Protein AF-A0A534JZ07-F1 (afdb_monomer_lite)

Foldseek 3Di:
DVVVVVVVVVPPDPPDDPDDLDAPVLVVLLVQLVVLQVQLVCLLVVLVVQLVVQVVVLVPDPDNDPVSNVVSVVSNVVSNVSSCVSNVSSVVSNVVSVVVSVCCVVVVPSDDDYVVVVVVVVVPFDWDQDPPPRDTHGPPDQADPPPRHGD

Radius of gyration: 30.9 Å; chains: 1; bounding box: 74×44×81 Å

pLDDT: mean 78.29, std 14.79, range [47.5, 95.88]

Structure (mmCIF, N/CA/C/O backbone):
data_AF-A0A534JZ07-F1
#
_entry.id   AF-A0A534JZ07-F1
#
loop_
_atom_site.group_PDB
_atom_site.id
_atom_site.type_symbol
_atom_site.label_atom_id
_atom_site.label_alt_id
_atom_site.label_comp_id
_atom_site.label_asym_id
_atom_site.label_entity_id
_atom_site.label_seq_id
_atom_site.pdbx_PDB_ins_code
_atom_site.Cartn_x
_atom_site.Cartn_y
_atom_site.Cartn_z
_atom_site.occupancy
_atom_site.B_iso_or_equiv
_atom_site.auth_seq_id
_atom_site.auth_comp_id
_atom_site.auth_asym_id
_atom_site.auth_atom_id
_atom_site.pdbx_PDB_model_num
ATOM 1 N N . MET A 1 1 ? -31.750 -30.281 45.321 1.00 51.88 1 MET A N 1
ATOM 2 C CA . MET A 1 1 ? -30.679 -29.262 45.455 1.00 51.88 1 MET A CA 1
ATOM 3 C C . MET A 1 1 ? -29.637 -29.333 44.335 1.00 51.88 1 MET A C 1
ATOM 5 O O . MET A 1 1 ? -28.904 -28.375 44.146 1.00 51.88 1 MET A O 1
ATOM 9 N N . GLU A 1 2 ? -29.610 -30.397 43.531 1.00 54.84 2 GLU A N 1
ATOM 10 C CA . GLU A 1 2 ? -28.605 -30.592 42.475 1.00 54.84 2 GLU A CA 1
ATOM 11 C C . GLU A 1 2 ? -28.866 -29.735 41.222 1.00 54.84 2 GLU A C 1
ATOM 13 O O . GLU A 1 2 ? -27.931 -29.195 40.639 1.00 54.84 2 GLU A O 1
ATOM 18 N N . ALA A 1 3 ? -30.131 -29.483 40.868 1.00 55.81 3 ALA A N 1
ATOM 19 C CA . ALA A 1 3 ? -30.486 -28.675 39.694 1.00 55.81 3 ALA A CA 1
ATOM 20 C C . ALA A 1 3 ? -29.990 -27.211 39.759 1.00 55.81 3 ALA A C 1
ATOM 22 O O . ALA A 1 3 ? -29.628 -26.631 38.737 1.00 55.81 3 ALA A O 1
ATOM 23 N N . ALA A 1 4 ? -29.915 -26.620 40.958 1.00 55.81 4 ALA A N 1
ATOM 24 C CA . ALA A 1 4 ? -29.452 -25.241 41.142 1.00 55.81 4 ALA A CA 1
ATOM 25 C C . ALA A 1 4 ? -27.925 -25.100 40.977 1.00 55.81 4 ALA A C 1
ATOM 27 O O . ALA A 1 4 ? -27.446 -24.081 40.475 1.00 55.81 4 ALA A O 1
ATOM 28 N N . VAL A 1 5 ? -27.168 -26.139 41.350 1.00 59.06 5 VAL A N 1
ATOM 29 C CA . VAL A 1 5 ? -25.702 -26.190 41.212 1.00 59.06 5 VAL A CA 1
ATOM 30 C C . VAL A 1 5 ? -25.307 -26.383 39.749 1.00 59.06 5 VAL A C 1
ATOM 32 O O . VAL A 1 5 ? -24.375 -25.745 39.260 1.00 59.06 5 VAL A O 1
ATOM 35 N N . VAL A 1 6 ? -26.067 -27.199 39.010 1.00 58.75 6 VAL A N 1
ATOM 36 C CA . VAL A 1 6 ? -25.841 -27.385 37.573 1.00 58.75 6 VAL A CA 1
ATOM 37 C C . VAL A 1 6 ? -26.141 -26.079 36.825 1.00 58.75 6 VAL A C 1
ATOM 39 O O . VAL A 1 6 ? -25.318 -25.665 36.015 1.00 58.75 6 VAL A O 1
ATOM 42 N N . ALA A 1 7 ? -27.217 -25.354 37.164 1.00 55.53 7 ALA A N 1
ATOM 43 C CA . ALA A 1 7 ? -27.546 -24.060 36.549 1.00 55.53 7 ALA A CA 1
ATOM 44 C C . ALA A 1 7 ? -26.480 -22.966 36.785 1.00 55.53 7 ALA A C 1
ATOM 46 O O . ALA A 1 7 ? -26.183 -22.183 35.882 1.00 55.53 7 ALA A O 1
ATOM 47 N N . THR A 1 8 ? -25.840 -22.933 37.960 1.00 56.41 8 THR A N 1
ATOM 48 C CA . THR A 1 8 ? -24.754 -21.972 38.248 1.00 56.41 8 THR A CA 1
ATOM 49 C C . THR A 1 8 ? -23.430 -22.332 37.567 1.00 56.41 8 THR A C 1
ATOM 51 O O . THR A 1 8 ? -22.614 -21.441 37.316 1.00 56.41 8 THR A O 1
ATOM 54 N N . ALA A 1 9 ? -23.217 -23.604 37.215 1.00 52.91 9 ALA A N 1
ATOM 55 C CA . ALA A 1 9 ? -22.036 -24.048 36.476 1.00 52.91 9 ALA A CA 1
ATOM 56 C C . ALA A 1 9 ? -22.095 -23.696 34.976 1.00 52.91 9 ALA A C 1
ATOM 58 O O . ALA A 1 9 ? -21.060 -23.382 34.384 1.00 52.91 9 ALA A O 1
ATOM 59 N N . MET A 1 10 ? -23.287 -23.684 34.364 1.00 54.56 10 MET A N 1
ATOM 60 C CA . MET A 1 10 ? -23.445 -23.396 32.924 1.00 54.56 10 MET A CA 1
ATOM 61 C C . MET A 1 10 ? -23.160 -21.928 32.576 1.00 54.56 10 MET A C 1
ATOM 63 O O . MET A 1 10 ? -22.715 -21.626 31.472 1.00 54.56 10 MET A O 1
ATOM 67 N N . ASN A 1 11 ? -23.366 -21.011 33.526 1.00 53.84 11 ASN A N 1
ATOM 68 C CA . ASN A 1 11 ? -23.288 -19.569 33.283 1.00 53.84 11 ASN A CA 1
ATOM 69 C C . ASN A 1 11 ? -21.852 -18.994 33.306 1.00 53.84 11 ASN A C 1
ATOM 71 O O . ASN A 1 11 ? -21.662 -17.790 33.181 1.00 53.84 11 ASN A O 1
ATOM 75 N N . ARG A 1 12 ? -20.810 -19.824 33.496 1.00 54.09 12 ARG A N 1
ATOM 76 C CA . ARG A 1 12 ? -19.414 -19.353 33.669 1.00 54.09 12 ARG A CA 1
ATOM 77 C C . ARG A 1 12 ? -18.514 -19.440 32.434 1.00 54.09 12 ARG A C 1
ATOM 79 O O . ARG A 1 12 ? -17.339 -19.092 32.536 1.00 54.09 12 ARG A O 1
ATOM 86 N N . ARG A 1 13 ? -18.983 -19.921 31.278 1.00 52.44 13 ARG A N 1
ATOM 87 C CA . ARG A 1 13 ? -18.096 -20.146 30.113 1.00 52.44 13 ARG A CA 1
ATOM 88 C C . ARG A 1 13 ? -18.682 -19.740 28.763 1.00 52.44 13 ARG A C 1
ATOM 90 O O . ARG A 1 13 ? -18.461 -20.419 27.769 1.00 52.44 13 ARG A O 1
ATOM 97 N N . GLN A 1 14 ? -19.334 -18.589 28.685 1.00 56.44 14 GLN A N 1
ATOM 98 C CA . GLN A 1 14 ? -19.444 -17.885 27.406 1.00 56.44 14 GLN A CA 1
ATOM 99 C C . GLN A 1 14 ? -18.260 -16.924 27.287 1.00 56.44 14 GLN A C 1
ATOM 101 O O . GLN A 1 14 ? -18.353 -15.745 27.607 1.00 56.44 14 GLN A O 1
ATOM 106 N N . ARG A 1 15 ? -17.097 -17.448 26.875 1.00 57.12 15 ARG A N 1
ATOM 107 C CA . ARG A 1 15 ? -16.025 -16.581 26.372 1.00 57.12 15 ARG A CA 1
ATOM 108 C C . ARG A 1 15 ? -16.518 -16.033 25.039 1.00 57.12 15 ARG A C 1
ATOM 110 O O . ARG A 1 15 ? -16.731 -16.812 24.111 1.00 57.12 15 ARG A O 1
ATOM 117 N N . GLY A 1 16 ? -16.755 -14.725 24.977 1.00 56.53 16 GLY A N 1
ATOM 118 C CA . GLY A 1 16 ? -17.055 -14.055 23.717 1.00 56.53 16 GLY A CA 1
ATOM 119 C C . GLY A 1 16 ? -15.955 -14.351 22.692 1.00 56.53 16 GLY A C 1
ATOM 120 O O . GLY A 1 16 ? -14.800 -14.556 23.085 1.00 56.53 16 GLY A O 1
ATOM 121 N N . PRO A 1 17 ? -16.287 -14.424 21.392 1.00 53.06 17 PRO A N 1
ATOM 122 C CA . PRO A 1 17 ? -15.265 -14.558 20.366 1.00 53.06 17 PRO A CA 1
ATOM 123 C C . PRO A 1 17 ? -14.263 -13.404 20.514 1.00 53.06 17 PRO A C 1
ATOM 125 O O . PRO A 1 17 ? -14.682 -12.295 20.855 1.00 53.06 17 PRO A O 1
ATOM 128 N N . PRO A 1 18 ? -12.959 -13.640 20.283 1.00 57.62 18 PRO A N 1
ATOM 129 C CA . PRO A 1 18 ? -11.957 -12.588 20.336 1.00 57.62 18 PRO A CA 1
ATOM 130 C C . PRO A 1 18 ? -12.271 -11.566 19.241 1.00 57.62 18 PRO A C 1
ATOM 132 O O . PRO A 1 18 ? -11.908 -11.737 18.080 1.00 57.62 18 PRO A O 1
ATOM 135 N N . SER A 1 19 ? -13.003 -10.512 19.592 1.00 57.38 19 SER A N 1
ATOM 136 C CA . SER A 1 19 ? -13.144 -9.351 18.732 1.00 57.38 19 SER A CA 1
ATOM 137 C C . SER A 1 19 ? -11.819 -8.616 18.778 1.00 57.38 19 SER A C 1
ATOM 139 O O . SER A 1 19 ? -11.353 -8.245 19.858 1.00 57.38 19 SER A O 1
ATOM 141 N N . LEU A 1 20 ? -11.211 -8.417 17.611 1.00 58.41 20 LEU A N 1
ATOM 142 C CA . LEU A 1 20 ? -10.077 -7.515 17.485 1.00 58.41 20 LEU A CA 1
ATOM 143 C C . LEU A 1 20 ? -10.479 -6.175 18.127 1.00 58.41 20 LEU A C 1
ATOM 145 O O . LEU A 1 20 ? -11.578 -5.691 17.838 1.00 58.41 20 LEU A O 1
ATOM 149 N N . PRO A 1 21 ? -9.654 -5.592 19.012 1.00 58.09 21 PRO A N 1
ATOM 150 C CA . PRO A 1 21 ? -10.048 -4.443 19.830 1.00 58.09 21 PRO A CA 1
ATOM 151 C C . PRO A 1 21 ? -10.212 -3.134 19.034 1.00 58.09 21 PRO A C 1
ATOM 153 O O . PRO A 1 21 ? -10.240 -2.058 19.620 1.00 58.09 21 PRO A O 1
ATOM 156 N N . PHE A 1 22 ? -10.319 -3.207 17.705 1.00 65.31 22 PHE A N 1
ATOM 157 C CA . PHE A 1 22 ? -10.224 -2.078 16.789 1.00 65.31 22 PHE A CA 1
ATOM 158 C C . PHE A 1 22 ? -11.487 -1.968 15.928 1.00 65.31 22 PHE A C 1
ATOM 160 O O . PHE A 1 22 ? -11.982 -2.961 15.389 1.00 65.31 22 PHE A O 1
ATOM 167 N N . GLY A 1 23 ? -12.002 -0.747 15.787 1.00 72.06 23 GLY A N 1
ATOM 168 C CA . GLY A 1 23 ? -13.132 -0.439 14.917 1.00 72.06 23 GLY A CA 1
ATOM 169 C C . GLY A 1 23 ? -12.791 -0.445 13.425 1.00 72.06 23 GLY A C 1
ATOM 170 O O . GLY A 1 23 ? -11.637 -0.577 13.010 1.00 72.06 23 GLY A O 1
ATOM 171 N N . TRP A 1 24 ? -13.813 -0.241 12.590 1.00 67.00 24 TRP A N 1
ATOM 172 C CA . TRP A 1 24 ? -13.671 -0.187 11.127 1.00 67.00 24 TRP A CA 1
ATOM 173 C C . TRP A 1 24 ? -12.738 0.932 10.638 1.00 67.00 24 TRP A C 1
ATOM 175 O O . TRP A 1 24 ? -12.106 0.775 9.596 1.00 67.00 24 TRP A O 1
ATOM 185 N N . GLY A 1 25 ? -12.589 2.022 11.401 1.00 73.56 25 GLY A N 1
ATOM 186 C CA . GLY A 1 25 ? -11.670 3.119 11.071 1.00 73.56 25 GLY A CA 1
ATOM 187 C C . GLY A 1 25 ? -10.193 2.706 11.058 1.00 73.56 25 GLY A C 1
ATOM 188 O O . GLY A 1 25 ? -9.413 3.198 10.252 1.00 73.56 25 GLY A O 1
ATOM 189 N N . THR A 1 26 ? -9.788 1.746 11.890 1.00 73.19 26 THR A N 1
ATOM 190 C CA . THR A 1 26 ? -8.405 1.242 11.890 1.00 73.19 26 THR A CA 1
ATOM 191 C C . THR A 1 26 ? -8.129 0.370 10.663 1.00 73.19 26 THR A C 1
ATOM 193 O O . THR A 1 26 ? -7.041 0.415 10.088 1.00 73.19 26 THR A O 1
ATOM 196 N N . VAL A 1 27 ? -9.131 -0.402 10.234 1.00 77.94 27 VAL A N 1
ATOM 197 C CA . VAL A 1 27 ? -9.045 -1.257 9.043 1.00 77.94 27 VAL A CA 1
ATOM 198 C C . VAL A 1 27 ? -8.925 -0.409 7.778 1.00 77.94 27 VAL A C 1
ATOM 200 O O . VAL A 1 27 ? -8.108 -0.720 6.915 1.00 77.94 27 VAL A O 1
ATOM 203 N N . THR A 1 28 ? -9.677 0.691 7.673 1.00 81.81 28 THR A N 1
ATOM 204 C CA . THR A 1 28 ? -9.587 1.587 6.511 1.00 81.81 28 THR A CA 1
ATOM 205 C C . THR A 1 28 ? -8.219 2.257 6.410 1.00 81.81 28 THR A C 1
ATOM 207 O O . THR A 1 28 ? -7.654 2.285 5.321 1.00 81.81 28 THR A O 1
ATOM 210 N N . VAL A 1 29 ? -7.629 2.716 7.521 1.00 81.62 29 VAL A N 1
ATOM 211 C CA . VAL A 1 29 ? -6.274 3.306 7.524 1.00 81.62 29 VAL A CA 1
ATOM 212 C C . VAL A 1 29 ? -5.216 2.294 7.073 1.00 81.62 29 VAL A C 1
ATOM 214 O O . VAL A 1 29 ? -4.353 2.636 6.263 1.00 81.62 29 VAL A O 1
ATOM 217 N N . LEU A 1 30 ? -5.298 1.041 7.534 1.00 85.56 30 LEU A N 1
ATOM 218 C CA . LEU A 1 30 ? -4.386 -0.023 7.099 1.00 85.56 30 LEU A CA 1
ATOM 219 C C . LEU A 1 30 ? -4.551 -0.342 5.606 1.00 85.56 30 LEU A C 1
ATOM 221 O O . LEU A 1 30 ? -3.554 -0.482 4.895 1.00 85.56 30 LEU A O 1
ATOM 225 N N . LEU A 1 31 ? -5.793 -0.438 5.121 1.00 86.56 31 LEU A N 1
ATOM 226 C CA . LEU A 1 31 ? -6.080 -0.678 3.705 1.00 86.56 31 LEU A CA 1
ATOM 227 C C . LEU A 1 31 ? -5.552 0.460 2.827 1.00 86.56 31 LEU A C 1
ATOM 229 O O . LEU A 1 31 ? -4.916 0.193 1.811 1.00 86.56 31 LEU A O 1
ATOM 233 N N . ILE A 1 32 ? -5.746 1.715 3.242 1.00 90.81 32 ILE A N 1
ATOM 234 C CA . ILE A 1 32 ? -5.235 2.895 2.531 1.00 90.81 32 ILE A CA 1
ATOM 235 C C . ILE A 1 32 ? -3.703 2.895 2.521 1.00 90.81 32 ILE A C 1
ATOM 237 O O . ILE A 1 32 ? -3.101 3.064 1.462 1.00 90.81 32 ILE A O 1
ATOM 241 N N . GLY A 1 33 ? -3.063 2.652 3.669 1.00 89.69 33 GLY A N 1
ATOM 242 C CA . GLY A 1 33 ? -1.604 2.564 3.761 1.00 89.69 33 GLY A CA 1
ATOM 243 C C . GLY A 1 33 ? -1.029 1.471 2.857 1.00 89.69 33 GLY A C 1
ATOM 244 O O . GLY A 1 33 ? -0.067 1.715 2.134 1.00 89.69 33 GLY A O 1
ATOM 245 N N . THR A 1 34 ? -1.669 0.300 2.832 1.00 90.88 34 THR A N 1
ATOM 246 C CA . THR A 1 34 ? -1.276 -0.834 1.979 1.00 90.88 34 THR A CA 1
ATOM 247 C C . THR A 1 34 ? -1.499 -0.540 0.493 1.00 90.88 34 THR A C 1
ATOM 249 O O . THR A 1 34 ? -0.668 -0.881 -0.343 1.00 90.88 34 THR A O 1
ATOM 252 N N . ALA A 1 35 ? -2.594 0.130 0.134 1.00 92.62 35 ALA A N 1
ATOM 253 C CA . ALA A 1 35 ? -2.839 0.527 -1.248 1.00 92.62 35 ALA A CA 1
ATOM 254 C C . ALA A 1 35 ? -1.780 1.530 -1.736 1.00 92.62 35 ALA A C 1
ATOM 256 O O . ALA A 1 35 ? -1.222 1.354 -2.816 1.00 92.62 35 ALA A O 1
ATOM 257 N N . LEU A 1 36 ? -1.451 2.540 -0.924 1.00 91.25 36 LEU A N 1
ATOM 258 C CA . LEU A 1 36 ? -0.421 3.536 -1.241 1.00 91.25 36 LEU A CA 1
ATOM 259 C C . LEU A 1 36 ? 0.967 2.904 -1.410 1.00 91.25 36 LEU A C 1
ATOM 261 O O . LEU A 1 36 ? 1.686 3.266 -2.343 1.00 91.25 36 LEU A O 1
ATOM 265 N N . THR A 1 37 ? 1.336 1.934 -0.563 1.00 91.75 37 THR A N 1
ATOM 266 C CA . THR A 1 37 ? 2.608 1.214 -0.725 1.00 91.75 37 THR A CA 1
ATOM 267 C C . THR A 1 37 ? 2.645 0.390 -1.995 1.00 91.75 37 THR A C 1
ATOM 269 O O . THR A 1 37 ? 3.623 0.477 -2.733 1.00 91.75 37 THR A O 1
ATOM 272 N N . ILE A 1 38 ? 1.586 -0.366 -2.285 1.00 94.62 38 ILE A N 1
ATOM 273 C CA . ILE A 1 38 ? 1.505 -1.170 -3.506 1.00 94.62 38 ILE A CA 1
ATOM 274 C C . ILE A 1 38 ? 1.605 -0.266 -4.736 1.00 94.62 38 ILE A C 1
ATOM 276 O O . ILE A 1 38 ? 2.421 -0.531 -5.613 1.00 94.62 38 ILE A O 1
ATOM 280 N N . ILE A 1 39 ? 0.837 0.825 -4.783 1.00 95.19 39 ILE A N 1
ATOM 281 C CA . ILE A 1 39 ? 0.861 1.769 -5.907 1.00 95.19 39 ILE A CA 1
ATOM 282 C C . ILE A 1 39 ? 2.264 2.361 -6.087 1.00 95.19 39 ILE A C 1
ATOM 284 O O . ILE A 1 39 ? 2.784 2.361 -7.202 1.00 95.19 39 ILE A O 1
ATOM 288 N N . GLY A 1 40 ? 2.905 2.809 -5.003 1.00 91.12 40 GLY A N 1
ATOM 289 C CA . GLY A 1 40 ? 4.262 3.353 -5.060 1.00 91.12 40 GLY A CA 1
ATOM 290 C C . GLY A 1 40 ? 5.288 2.335 -5.565 1.00 91.12 40 GLY A C 1
ATOM 291 O O . GLY A 1 40 ? 6.091 2.650 -6.442 1.00 91.12 40 GLY A O 1
ATOM 292 N N . ILE A 1 41 ? 5.218 1.088 -5.088 1.00 94.12 41 ILE A N 1
ATOM 293 C CA . ILE A 1 41 ? 6.097 -0.002 -5.537 1.00 94.12 41 ILE A CA 1
ATOM 294 C C . ILE A 1 41 ? 5.862 -0.321 -7.017 1.00 94.12 41 ILE A C 1
ATOM 296 O O . ILE A 1 41 ? 6.825 -0.476 -7.766 1.00 94.12 41 ILE A O 1
ATOM 300 N N . VAL A 1 42 ? 4.606 -0.381 -7.466 1.00 95.88 42 VAL A N 1
ATOM 301 C CA . VAL A 1 42 ? 4.282 -0.636 -8.877 1.00 95.88 42 VAL A CA 1
ATOM 302 C C . VAL A 1 42 ? 4.804 0.486 -9.773 1.00 95.88 42 VAL A C 1
ATOM 304 O O . VAL A 1 42 ? 5.363 0.192 -10.825 1.00 95.88 42 VAL A O 1
ATOM 307 N N . MET A 1 43 ? 4.698 1.753 -9.361 1.00 92.06 43 MET A N 1
ATOM 308 C CA . MET A 1 43 ? 5.277 2.874 -10.113 1.00 92.06 43 MET A CA 1
ATOM 309 C C . MET A 1 43 ? 6.802 2.777 -10.217 1.00 92.06 43 MET A C 1
ATOM 311 O O . MET A 1 43 ? 7.354 2.991 -11.296 1.00 92.06 43 MET A O 1
ATOM 315 N N . ILE A 1 44 ? 7.478 2.406 -9.126 1.00 93.12 44 ILE A N 1
ATOM 316 C CA . ILE A 1 44 ? 8.932 2.206 -9.103 1.00 93.12 44 ILE A CA 1
ATOM 317 C C . ILE A 1 44 ? 9.339 1.074 -10.054 1.00 93.12 44 ILE A C 1
ATOM 319 O O . ILE A 1 44 ? 10.211 1.263 -10.901 1.00 93.12 44 ILE A O 1
ATOM 323 N N . LEU A 1 45 ? 8.699 -0.093 -9.941 1.00 94.75 45 LEU A N 1
ATOM 324 C CA . LEU A 1 45 ? 9.008 -1.256 -10.775 1.00 94.75 45 LEU A CA 1
ATOM 325 C C . LEU A 1 45 ? 8.662 -1.008 -12.246 1.00 94.75 45 LEU A C 1
ATOM 327 O O . LEU A 1 45 ? 9.447 -1.358 -13.122 1.00 94.75 45 LEU A O 1
ATOM 331 N N . GLY A 1 46 ? 7.527 -0.364 -12.519 1.00 93.38 46 GLY A N 1
ATOM 332 C CA . GLY A 1 46 ? 7.106 0.004 -13.867 1.00 93.38 46 GLY A CA 1
ATOM 333 C C . GLY A 1 46 ? 8.060 1.005 -14.516 1.00 93.38 46 GLY A C 1
ATOM 334 O O . GLY A 1 46 ? 8.478 0.799 -15.655 1.00 93.38 46 GLY A O 1
ATOM 335 N N . GLY A 1 47 ? 8.469 2.046 -13.785 1.00 91.44 47 GLY A N 1
ATOM 336 C CA . GLY A 1 47 ? 9.463 3.015 -14.252 1.00 91.44 47 GLY A CA 1
ATOM 337 C C . GLY A 1 47 ? 10.827 2.372 -14.512 1.00 91.44 47 GLY A C 1
ATOM 338 O O . GLY A 1 47 ? 11.432 2.607 -15.557 1.00 91.44 47 GLY A O 1
ATOM 339 N N . PHE A 1 48 ? 11.280 1.502 -13.608 1.00 91.50 48 PHE A N 1
ATOM 340 C CA . PHE A 1 48 ? 12.538 0.770 -13.754 1.00 91.50 48 PHE A CA 1
ATOM 341 C C . PHE A 1 48 ? 12.525 -0.185 -14.954 1.00 91.50 48 PHE A C 1
ATOM 343 O O . PHE A 1 48 ? 13.455 -0.182 -15.760 1.00 91.50 48 PHE A O 1
ATOM 350 N N . PHE A 1 49 ? 11.454 -0.965 -15.118 1.00 92.75 49 PHE A N 1
ATOM 351 C CA . PHE A 1 49 ? 11.318 -1.897 -16.234 1.00 92.75 49 PHE A CA 1
ATOM 352 C C . PHE A 1 49 ? 11.245 -1.157 -17.574 1.00 92.75 49 PHE A C 1
ATOM 354 O O . PHE A 1 49 ? 11.963 -1.502 -18.509 1.00 92.75 49 PHE A O 1
ATOM 361 N N . THR A 1 50 ? 10.465 -0.073 -17.639 1.00 89.62 50 THR A N 1
ATOM 362 C CA . THR A 1 50 ? 10.354 0.776 -18.836 1.00 89.62 50 THR A CA 1
ATOM 363 C C . THR A 1 50 ? 11.703 1.380 -19.226 1.00 89.62 50 THR A C 1
ATOM 365 O O . THR A 1 50 ? 12.045 1.408 -20.407 1.00 89.62 50 THR A O 1
ATOM 368 N N . PHE A 1 51 ? 12.507 1.814 -18.252 1.00 89.25 51 PHE A N 1
ATOM 369 C CA . PHE A 1 51 ? 13.856 2.320 -18.501 1.00 89.25 51 PHE A CA 1
ATOM 370 C C . PHE A 1 51 ? 14.800 1.244 -19.053 1.00 89.25 51 PHE A C 1
ATOM 372 O O . PHE A 1 51 ? 15.503 1.503 -20.031 1.00 89.25 51 PHE A O 1
ATOM 379 N N . ILE A 1 52 ? 14.806 0.038 -18.471 1.00 90.06 52 ILE A N 1
ATOM 380 C CA . ILE A 1 52 ? 15.639 -1.069 -18.964 1.00 90.06 52 ILE A CA 1
ATOM 381 C C . ILE A 1 52 ? 15.239 -1.439 -20.390 1.00 90.06 52 ILE A C 1
ATOM 383 O O . ILE A 1 52 ? 16.095 -1.475 -21.271 1.00 90.06 52 ILE A O 1
ATOM 387 N N . THR A 1 53 ? 13.949 -1.668 -20.645 1.00 90.50 53 THR A N 1
ATOM 388 C CA . THR A 1 53 ? 13.465 -2.027 -21.984 1.00 90.50 53 THR A CA 1
ATOM 389 C C . THR A 1 53 ? 13.740 -0.913 -22.995 1.00 90.50 53 THR A C 1
ATOM 391 O O . THR A 1 53 ? 14.191 -1.192 -24.103 1.00 90.50 53 THR A O 1
ATOM 394 N N . GLY A 1 54 ? 13.546 0.352 -22.608 1.00 86.75 54 GLY A N 1
ATOM 395 C CA . GLY A 1 54 ? 13.868 1.508 -23.446 1.00 86.75 54 GLY A CA 1
ATOM 396 C C . GLY A 1 54 ? 15.359 1.607 -23.774 1.00 86.75 54 GLY A C 1
ATOM 397 O O . GLY A 1 54 ? 15.718 1.868 -24.918 1.00 86.75 54 GLY A O 1
ATOM 398 N N . THR A 1 55 ? 16.231 1.334 -22.802 1.00 86.62 55 THR A N 1
ATOM 399 C CA . THR A 1 55 ? 17.690 1.351 -22.990 1.00 86.62 55 THR A CA 1
ATOM 400 C C . THR A 1 55 ? 18.155 0.214 -23.899 1.00 86.62 55 THR A C 1
ATOM 402 O O . THR A 1 55 ? 18.947 0.453 -24.807 1.00 86.62 55 THR A O 1
ATOM 405 N N . VAL A 1 56 ? 17.639 -1.005 -23.705 1.00 87.12 56 VAL A N 1
ATOM 406 C CA . VAL A 1 56 ? 17.960 -2.167 -24.551 1.00 87.12 56 VAL A CA 1
ATOM 407 C C . VAL A 1 56 ? 17.519 -1.928 -25.994 1.00 87.12 56 VAL A C 1
ATOM 409 O O . VAL A 1 56 ? 18.322 -2.112 -26.904 1.00 87.12 56 VAL A O 1
ATOM 412 N N . ASN A 1 57 ? 16.293 -1.441 -26.205 1.00 85.69 57 ASN A N 1
ATOM 413 C CA . ASN A 1 57 ? 15.790 -1.150 -27.549 1.00 85.69 57 ASN A CA 1
ATOM 414 C C . ASN A 1 57 ? 16.646 -0.097 -28.271 1.00 85.69 57 ASN A C 1
ATOM 416 O O . ASN A 1 57 ? 16.956 -0.267 -29.448 1.00 85.69 57 ASN A O 1
ATOM 420 N N . ASN A 1 58 ? 17.068 0.952 -27.560 1.00 83.44 58 ASN A N 1
ATOM 421 C CA . ASN A 1 58 ? 17.899 2.026 -28.112 1.00 83.44 58 ASN A CA 1
ATOM 422 C C . ASN A 1 58 ? 19.343 1.568 -28.404 1.00 83.44 58 ASN A C 1
ATOM 424 O O . ASN A 1 58 ? 19.975 2.031 -29.348 1.00 83.44 58 ASN A O 1
ATOM 428 N N . ALA A 1 59 ? 19.865 0.620 -27.620 1.00 79.25 59 ALA A N 1
ATOM 429 C CA . ALA A 1 59 ? 21.176 0.016 -27.858 1.00 79.25 59 ALA A CA 1
ATOM 430 C C . ALA A 1 59 ? 21.185 -0.943 -29.062 1.00 79.25 59 ALA A C 1
ATOM 432 O O . ALA A 1 59 ? 22.228 -1.147 -29.677 1.00 79.25 59 ALA A O 1
ATOM 433 N N . THR A 1 60 ? 20.037 -1.536 -29.401 1.00 84.81 60 THR A N 1
ATOM 434 C CA . THR A 1 60 ? 19.889 -2.406 -30.580 1.00 84.81 60 THR A CA 1
ATOM 435 C C . THR A 1 60 ? 19.535 -1.656 -31.864 1.00 84.81 60 THR A C 1
ATOM 437 O O . THR A 1 60 ? 19.605 -2.241 -32.944 1.00 84.81 60 THR A O 1
ATOM 440 N N . SER A 1 61 ? 19.153 -0.379 -31.774 1.00 79.69 61 SER A N 1
ATOM 441 C CA . SER A 1 61 ? 18.896 0.465 -32.944 1.00 79.69 61 SER A CA 1
ATOM 442 C C . SER A 1 61 ? 20.182 1.062 -33.515 1.00 79.69 61 SER A C 1
ATOM 444 O O . SER A 1 61 ? 21.106 1.402 -32.782 1.00 79.69 61 SER A O 1
ATOM 446 N N . SER A 1 62 ? 20.219 1.238 -34.838 1.00 80.06 62 SER A N 1
ATOM 447 C CA . SER A 1 62 ? 21.345 1.830 -35.575 1.00 80.0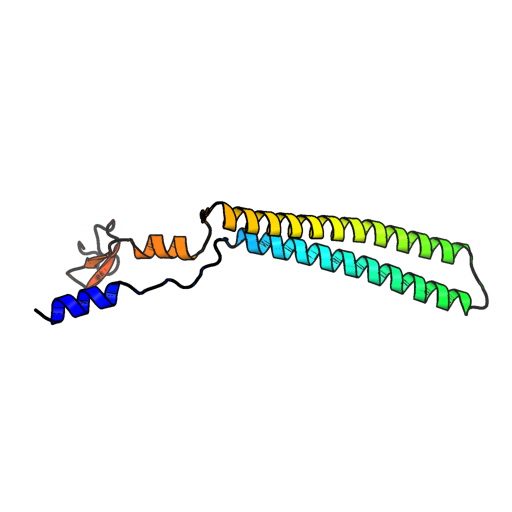6 62 SER A CA 1
ATOM 448 C C . SER A 1 62 ? 21.614 3.303 -35.242 1.00 80.06 62 SER A C 1
ATOM 450 O O . SER A 1 62 ? 22.703 3.789 -35.528 1.00 80.06 62 SER A O 1
ATOM 452 N N . ASP A 1 63 ? 20.655 3.992 -34.616 1.00 80.38 63 ASP A N 1
ATOM 453 C CA . ASP A 1 63 ? 20.726 5.413 -34.272 1.00 80.38 63 ASP A CA 1
ATOM 454 C C . ASP A 1 63 ? 20.582 5.617 -32.760 1.00 80.38 63 ASP A C 1
ATOM 456 O O . ASP A 1 63 ? 19.491 5.851 -32.237 1.00 80.38 63 ASP A O 1
ATOM 460 N N . PHE A 1 64 ? 21.701 5.541 -32.038 1.00 80.19 64 PHE A N 1
ATOM 461 C CA . PHE A 1 64 ? 21.720 5.869 -30.615 1.00 80.19 64 PHE A CA 1
ATOM 462 C C . PHE A 1 64 ? 21.555 7.382 -30.415 1.00 80.19 64 PHE A C 1
ATOM 464 O O . PHE A 1 64 ? 22.471 8.170 -30.663 1.00 80.19 64 PHE A O 1
ATOM 471 N N . SER A 1 65 ? 20.387 7.802 -29.927 1.00 84.19 65 SER A N 1
ATOM 472 C CA . SER A 1 65 ? 20.116 9.205 -29.604 1.00 84.19 65 SER A CA 1
ATOM 473 C C . SER A 1 65 ? 20.314 9.477 -28.114 1.00 84.19 65 SER A C 1
ATOM 475 O O . SER A 1 65 ? 19.470 9.126 -27.282 1.00 84.19 65 SER A O 1
ATOM 477 N N . ILE A 1 66 ? 21.394 10.193 -27.780 1.00 83.88 66 ILE A N 1
ATOM 478 C CA . ILE A 1 66 ? 21.706 10.636 -26.409 1.00 83.88 66 ILE A CA 1
ATOM 479 C C . ILE A 1 66 ? 20.515 11.357 -25.756 1.00 83.88 66 ILE A C 1
ATOM 481 O O . ILE A 1 66 ? 20.215 11.125 -24.586 1.00 83.88 66 ILE A O 1
ATOM 485 N N . GLY A 1 67 ? 19.787 12.189 -26.510 1.00 87.69 67 GLY A N 1
ATOM 486 C CA . GLY A 1 67 ? 18.650 12.947 -25.979 1.00 87.69 67 GLY A CA 1
ATOM 487 C C . GLY A 1 67 ? 17.497 12.048 -25.523 1.00 87.69 67 GLY A C 1
ATOM 488 O O . GLY A 1 67 ? 16.916 12.266 -24.461 1.00 87.69 67 GLY A O 1
ATOM 489 N N . SER A 1 68 ? 17.209 10.990 -26.285 1.00 83.50 68 SER A N 1
ATOM 490 C CA . SER A 1 68 ? 16.165 10.014 -25.944 1.00 83.50 68 SER A CA 1
ATOM 491 C C . SER A 1 68 ? 16.532 9.149 -24.731 1.00 83.50 68 SER A C 1
ATOM 493 O O . SER A 1 68 ? 15.666 8.829 -23.911 1.00 83.50 68 SER A O 1
ATOM 495 N N . PHE A 1 69 ? 17.823 8.841 -24.565 1.00 85.38 69 PHE A N 1
ATOM 496 C CA . PHE A 1 69 ? 18.342 8.162 -23.381 1.00 85.38 69 PHE A CA 1
ATOM 497 C C . PHE A 1 69 ? 18.149 9.017 -22.121 1.00 85.38 69 PHE A C 1
ATOM 499 O O . PHE A 1 69 ? 17.531 8.557 -21.161 1.00 85.38 69 PHE A O 1
ATOM 506 N N . PHE A 1 70 ? 18.596 10.280 -22.134 1.00 89.12 70 PHE A N 1
ATOM 507 C CA . PHE A 1 70 ? 18.444 11.172 -20.978 1.00 89.12 70 PHE A CA 1
ATOM 508 C C . PHE A 1 70 ? 16.977 11.457 -20.650 1.00 89.12 70 PHE A C 1
ATOM 510 O O . PHE A 1 70 ? 16.611 11.467 -19.479 1.00 89.12 70 PHE A O 1
ATOM 517 N N . SER A 1 71 ? 16.117 11.628 -21.657 1.00 88.81 71 SER A N 1
ATOM 518 C CA . SER A 1 71 ? 14.675 11.793 -21.441 1.00 88.81 71 SER A CA 1
ATOM 519 C C . SER A 1 71 ? 14.063 10.585 -20.717 1.00 88.81 71 SER A C 1
ATOM 521 O O . SER A 1 71 ? 13.347 10.757 -19.729 1.00 88.81 71 SER A O 1
ATOM 523 N N . SER A 1 72 ? 14.420 9.367 -21.136 1.00 86.50 72 SER A N 1
ATOM 524 C CA . SER A 1 72 ? 13.967 8.124 -20.496 1.00 86.50 72 SER A CA 1
ATOM 525 C C . SER A 1 72 ? 14.531 7.962 -19.078 1.00 86.50 72 SER A C 1
ATOM 527 O O . SER A 1 72 ? 13.823 7.523 -18.172 1.00 86.50 72 SER A O 1
ATOM 529 N N . PHE A 1 73 ? 15.786 8.364 -18.862 1.00 88.06 73 PHE A N 1
ATOM 530 C CA . PHE A 1 73 ? 16.437 8.364 -17.552 1.00 88.06 73 PHE A CA 1
ATOM 531 C C . PHE A 1 73 ? 15.760 9.329 -16.566 1.00 88.06 73 PHE A C 1
ATOM 533 O O . PHE A 1 73 ? 15.383 8.923 -15.467 1.00 88.06 73 PHE A O 1
ATOM 540 N N . PHE A 1 74 ? 15.535 10.587 -16.959 1.00 91.44 74 PHE A N 1
ATOM 541 C CA . PHE A 1 74 ? 14.844 11.564 -16.112 1.00 91.44 74 PHE A CA 1
ATOM 542 C C . PHE A 1 74 ? 13.380 11.183 -15.867 1.00 91.44 74 PHE A C 1
ATOM 544 O O . PHE A 1 74 ? 12.893 11.344 -14.748 1.00 91.44 74 PHE A O 1
ATOM 551 N N . GLY A 1 75 ? 12.695 10.614 -16.866 1.00 90.25 75 GLY A N 1
ATOM 552 C CA . GLY A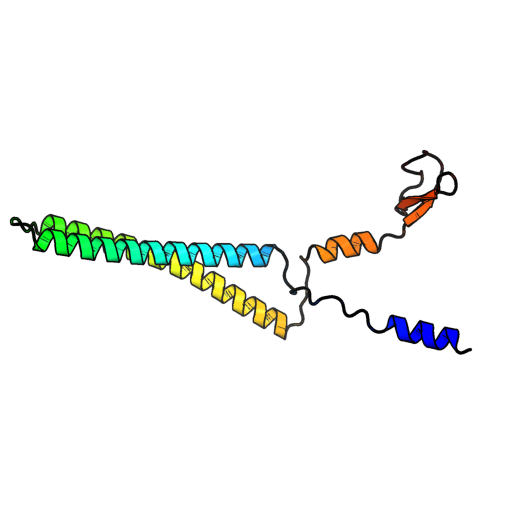 1 75 ? 11.347 10.065 -16.698 1.00 90.25 75 GLY A CA 1
ATOM 553 C C . GLY A 1 75 ? 11.291 8.961 -15.637 1.00 90.25 75 GLY A C 1
ATOM 554 O O . GLY A 1 75 ? 10.400 8.964 -14.786 1.00 90.25 75 GLY A O 1
ATOM 555 N N . MET A 1 76 ? 12.283 8.065 -15.623 1.00 90.12 76 MET A N 1
ATOM 556 C CA . MET A 1 76 ? 12.406 7.031 -14.593 1.00 90.12 76 MET A CA 1
ATOM 557 C C . MET A 1 76 ? 12.667 7.623 -13.207 1.00 90.12 76 MET A C 1
ATOM 559 O O . MET A 1 76 ? 11.994 7.232 -12.254 1.00 90.12 76 MET A O 1
ATOM 563 N N . ILE A 1 77 ? 13.576 8.598 -13.087 1.00 92.81 77 ILE A N 1
ATOM 564 C CA . ILE A 1 77 ? 13.852 9.253 -11.800 1.00 92.81 77 ILE A CA 1
ATOM 565 C C . ILE A 1 77 ? 12.593 9.913 -11.235 1.00 92.81 77 ILE A C 1
ATOM 567 O O . ILE A 1 77 ? 12.308 9.748 -10.052 1.00 92.81 77 ILE A O 1
ATOM 571 N N . ILE A 1 78 ? 11.806 10.609 -12.058 1.00 93.25 78 ILE A N 1
ATOM 572 C CA . ILE A 1 78 ? 10.559 11.244 -11.606 1.00 93.25 78 ILE A CA 1
ATOM 573 C C . ILE A 1 78 ? 9.581 10.191 -11.071 1.00 93.25 78 ILE A C 1
ATOM 575 O O . ILE A 1 78 ? 9.054 10.350 -9.969 1.00 93.25 78 ILE A O 1
ATOM 579 N N . LEU A 1 79 ? 9.379 9.092 -11.804 1.00 91.25 79 LEU A N 1
ATOM 580 C CA . LEU A 1 79 ? 8.524 7.991 -11.352 1.00 91.25 79 LEU A CA 1
ATOM 581 C C . LEU A 1 79 ? 9.043 7.344 -10.066 1.00 91.25 79 LEU A C 1
ATOM 583 O O . LEU A 1 79 ? 8.244 7.003 -9.196 1.00 91.25 79 LEU A O 1
ATOM 587 N N . MET A 1 80 ? 10.361 7.215 -9.908 1.00 90.88 80 MET A N 1
ATOM 588 C CA . MET A 1 80 ? 10.954 6.707 -8.675 1.00 90.88 80 MET A CA 1
ATOM 589 C C . MET A 1 80 ? 10.766 7.658 -7.497 1.00 90.88 80 MET A C 1
ATOM 591 O O . MET A 1 80 ? 10.441 7.190 -6.413 1.00 90.88 80 MET A O 1
ATOM 595 N N . VAL A 1 81 ? 10.921 8.970 -7.681 1.00 94.62 81 VAL A N 1
ATOM 596 C CA . VAL A 1 81 ? 10.711 9.957 -6.610 1.00 94.62 81 VAL A CA 1
ATOM 597 C C . VAL A 1 81 ? 9.248 9.963 -6.173 1.00 94.62 81 VAL A C 1
ATOM 599 O O . VAL A 1 81 ? 8.961 9.859 -4.981 1.00 94.62 81 VAL A O 1
ATOM 602 N N . VAL A 1 82 ? 8.317 10.010 -7.128 1.00 94.25 82 VAL A N 1
ATOM 603 C CA . VAL A 1 82 ? 6.874 9.980 -6.844 1.00 94.25 82 VAL A CA 1
ATOM 604 C C . VAL A 1 82 ? 6.475 8.650 -6.204 1.00 94.25 82 VAL A C 1
ATOM 606 O O . VAL A 1 82 ? 5.787 8.628 -5.182 1.00 94.25 82 VAL A O 1
ATOM 609 N N . GLY A 1 83 ? 6.961 7.535 -6.748 1.00 92.56 83 GLY A N 1
ATOM 610 C CA . GLY A 1 83 ? 6.726 6.205 -6.201 1.00 92.56 83 GLY A CA 1
ATOM 611 C C . GLY A 1 83 ? 7.311 6.033 -4.797 1.00 92.56 83 GLY A C 1
ATOM 612 O O . GLY A 1 83 ? 6.654 5.457 -3.935 1.00 92.56 83 GLY A O 1
ATOM 613 N N . ALA A 1 84 ? 8.494 6.591 -4.522 1.00 91.31 84 ALA A N 1
ATOM 614 C CA . ALA A 1 84 ? 9.124 6.563 -3.204 1.00 91.31 84 ALA A CA 1
ATOM 615 C C . ALA A 1 84 ? 8.374 7.428 -2.186 1.00 91.31 84 ALA A C 1
ATOM 617 O O . ALA A 1 84 ? 8.236 7.022 -1.035 1.00 91.31 84 ALA A O 1
ATOM 618 N N . MET A 1 85 ? 7.839 8.583 -2.594 1.00 93.81 85 MET A N 1
ATOM 619 C CA . MET A 1 85 ? 6.973 9.401 -1.739 1.00 93.81 85 MET A CA 1
ATOM 620 C C . MET A 1 85 ? 5.688 8.651 -1.364 1.00 93.81 85 MET A C 1
ATOM 622 O O . MET A 1 85 ? 5.329 8.598 -0.188 1.00 93.81 85 MET A O 1
ATOM 626 N N . LEU A 1 86 ? 5.030 8.016 -2.341 1.00 91.00 86 LEU A N 1
ATOM 627 C CA . LEU A 1 86 ? 3.815 7.219 -2.128 1.00 91.00 86 LEU A CA 1
ATOM 628 C C . LEU A 1 86 ? 4.080 5.988 -1.250 1.00 91.00 86 LEU A C 1
ATOM 630 O O . LEU A 1 86 ? 3.370 5.754 -0.269 1.00 91.00 86 LEU A O 1
ATOM 634 N N . ALA A 1 87 ? 5.139 5.234 -1.556 1.00 90.94 87 ALA A N 1
ATOM 635 C CA . ALA A 1 87 ? 5.534 4.063 -0.783 1.00 90.94 87 ALA A CA 1
ATOM 636 C C . ALA A 1 87 ? 6.027 4.430 0.624 1.00 90.94 87 ALA A C 1
ATOM 638 O O . ALA A 1 87 ? 5.743 3.715 1.584 1.00 90.94 87 ALA A O 1
ATOM 639 N N . GLY A 1 88 ? 6.711 5.565 0.775 1.00 91.69 88 GLY A N 1
ATOM 640 C CA . GLY A 1 88 ? 7.147 6.094 2.063 1.00 91.69 88 GLY A CA 1
ATOM 641 C C . GLY A 1 88 ? 5.971 6.495 2.951 1.00 91.69 88 GLY A C 1
ATOM 642 O O . GLY A 1 88 ? 5.905 6.075 4.107 1.00 91.69 88 GLY A O 1
ATOM 643 N N . ALA A 1 89 ? 5.004 7.237 2.400 1.00 90.94 89 ALA A N 1
ATOM 644 C CA . ALA A 1 89 ? 3.787 7.619 3.113 1.00 90.94 89 ALA A CA 1
ATOM 645 C C . ALA A 1 89 ? 2.966 6.389 3.535 1.00 90.94 89 ALA A C 1
ATOM 647 O O . ALA A 1 89 ? 2.579 6.266 4.700 1.00 90.94 89 ALA A O 1
ATOM 648 N N . GLY A 1 90 ? 2.762 5.436 2.620 1.00 87.00 90 GLY A N 1
ATOM 649 C CA . GLY A 1 90 ? 2.070 4.184 2.925 1.00 87.00 90 GLY A CA 1
ATOM 650 C C . GLY A 1 90 ? 2.797 3.347 3.987 1.00 87.00 90 GLY A C 1
ATOM 651 O O . GLY A 1 90 ? 2.173 2.841 4.920 1.00 87.00 90 GLY A O 1
ATOM 652 N N . GLY A 1 91 ? 4.127 3.245 3.904 1.00 88.94 91 GLY A N 1
ATOM 653 C CA . GLY A 1 91 ? 4.942 2.499 4.864 1.00 88.94 91 GLY A CA 1
ATOM 654 C C . GLY A 1 91 ? 4.912 3.110 6.266 1.00 88.94 91 GLY A C 1
ATOM 655 O O . GLY A 1 91 ? 4.882 2.385 7.264 1.00 88.94 91 GLY A O 1
ATOM 656 N N . TRP A 1 92 ? 4.860 4.441 6.359 1.00 91.06 92 TRP A N 1
ATOM 657 C CA . TRP A 1 92 ? 4.719 5.140 7.634 1.00 91.06 92 TRP A CA 1
ATOM 658 C C . TRP A 1 92 ? 3.348 4.901 8.280 1.00 91.06 92 TRP A C 1
ATOM 660 O O . TRP A 1 92 ? 3.284 4.615 9.475 1.00 91.06 92 TRP A O 1
ATOM 670 N N . LEU A 1 93 ? 2.265 4.909 7.495 1.00 87.06 93 LEU A N 1
ATOM 671 C CA . LEU A 1 93 ? 0.918 4.572 7.977 1.00 87.06 93 LEU A CA 1
ATOM 672 C C . LEU A 1 93 ? 0.840 3.140 8.529 1.00 87.06 93 LEU A C 1
ATOM 674 O O . LEU A 1 93 ? 0.272 2.918 9.598 1.00 87.06 93 LEU A O 1
ATOM 678 N N . ILE A 1 94 ? 1.470 2.176 7.851 1.00 86.38 94 ILE A N 1
ATOM 679 C CA . ILE A 1 94 ? 1.557 0.786 8.329 1.00 86.38 94 ILE A CA 1
ATOM 680 C C . ILE A 1 94 ? 2.356 0.711 9.640 1.00 86.38 94 ILE A C 1
ATOM 682 O O . ILE A 1 94 ? 1.992 -0.036 10.549 1.00 86.38 94 ILE A O 1
ATOM 686 N N . ARG A 1 95 ? 3.423 1.506 9.789 1.00 86.62 95 ARG A N 1
ATOM 687 C CA . ARG A 1 95 ? 4.173 1.586 11.053 1.00 86.62 95 ARG A CA 1
ATOM 688 C C . ARG A 1 95 ? 3.349 2.162 12.195 1.00 86.62 95 ARG A C 1
ATOM 690 O O . ARG A 1 95 ? 3.379 1.596 13.285 1.00 86.62 95 ARG A O 1
ATOM 697 N N . LEU A 1 96 ? 2.621 3.253 11.960 1.00 86.12 96 LEU A N 1
ATOM 698 C CA . LEU A 1 96 ? 1.717 3.808 12.966 1.00 86.12 96 LEU A CA 1
ATOM 699 C C . LEU A 1 96 ? 0.704 2.759 13.412 1.00 86.12 96 LEU A C 1
ATOM 701 O O . LEU A 1 96 ? 0.487 2.597 14.607 1.00 86.12 96 LEU A O 1
ATOM 705 N N . TRP A 1 97 ? 0.156 1.994 12.469 1.00 82.56 97 TRP A N 1
ATOM 706 C CA . TRP A 1 97 ? -0.763 0.905 12.776 1.00 82.56 97 TRP A CA 1
ATOM 707 C C . TRP A 1 97 ? -0.151 -0.150 13.718 1.00 82.56 97 TRP A C 1
ATOM 709 O O . TRP A 1 97 ? -0.776 -0.512 14.714 1.00 82.56 97 TRP A O 1
ATOM 719 N N . TRP A 1 98 ? 1.093 -0.582 13.484 1.00 81.94 98 TRP A N 1
ATOM 720 C CA . TRP A 1 98 ? 1.801 -1.501 14.391 1.00 81.94 98 TRP A CA 1
ATOM 721 C C . TRP A 1 98 ? 2.032 -0.911 15.788 1.00 81.94 98 TRP A C 1
ATOM 723 O O . TRP A 1 98 ? 1.876 -1.614 16.787 1.00 81.94 98 TRP A O 1
ATOM 733 N N . ILE A 1 99 ? 2.378 0.378 15.867 1.00 84.88 99 ILE A N 1
ATOM 734 C CA . ILE A 1 99 ? 2.546 1.086 17.144 1.00 84.88 99 ILE A CA 1
ATOM 735 C C . ILE A 1 99 ? 1.212 1.140 17.893 1.00 84.88 99 ILE A C 1
ATOM 737 O O . ILE A 1 99 ? 1.173 0.830 19.080 1.00 84.88 99 ILE A O 1
ATOM 741 N N . PHE A 1 100 ? 0.110 1.452 17.208 1.00 74.44 100 PHE A N 1
ATOM 742 C CA . PHE A 1 100 ? -1.230 1.428 17.794 1.00 74.44 100 PHE A CA 1
ATOM 743 C C . PHE A 1 100 ? -1.611 0.043 18.325 1.00 74.44 100 PHE A C 1
ATOM 745 O O . PHE A 1 100 ? -2.174 -0.048 19.413 1.00 74.44 100 PHE A O 1
ATOM 752 N N . LEU A 1 101 ? -1.275 -1.032 17.606 1.00 76.50 101 LEU A N 1
ATOM 753 C CA . LEU A 1 101 ? -1.539 -2.403 18.051 1.00 76.50 101 LEU A CA 1
ATOM 754 C C . LEU A 1 101 ? -0.755 -2.725 19.332 1.00 76.50 101 LEU A C 1
ATOM 756 O O . LEU A 1 101 ? -1.334 -3.203 20.306 1.00 76.50 101 LEU A O 1
ATOM 760 N N . LEU A 1 102 ? 0.543 -2.406 19.365 1.00 79.94 102 LEU A N 1
ATOM 761 C CA . LEU A 1 102 ? 1.379 -2.596 20.554 1.00 79.94 102 LEU A CA 1
ATOM 762 C C . LEU A 1 102 ? 0.879 -1.774 21.743 1.00 79.94 102 LEU A C 1
ATOM 764 O O . LEU A 1 102 ? 0.752 -2.305 22.842 1.00 79.94 102 LEU A O 1
ATOM 768 N N . VAL A 1 103 ? 0.550 -0.500 21.530 1.00 75.69 103 VAL A N 1
ATOM 769 C CA . VAL A 1 103 ? 0.007 0.365 22.582 1.00 75.69 103 VAL A CA 1
ATOM 770 C C . VAL A 1 103 ? -1.344 -0.158 23.062 1.00 75.69 103 VAL A C 1
ATOM 772 O O . VAL A 1 103 ? -1.557 -0.217 24.267 1.00 75.69 103 VAL A O 1
ATOM 775 N N . GLY A 1 104 ? -2.238 -0.597 22.176 1.00 67.56 104 GLY A N 1
ATOM 776 C CA . GLY A 1 104 ? -3.506 -1.230 22.552 1.00 67.56 104 GLY A CA 1
ATOM 777 C C . GLY A 1 104 ? -3.308 -2.511 23.369 1.00 67.56 104 GLY A C 1
ATOM 778 O O . GLY A 1 104 ? -3.991 -2.715 24.371 1.00 67.56 104 GLY A O 1
ATOM 779 N N . ALA A 1 105 ? -2.321 -3.334 23.001 1.00 71.00 105 ALA A N 1
ATOM 780 C CA . ALA A 1 105 ? -1.961 -4.545 23.737 1.00 71.00 105 ALA A CA 1
ATOM 781 C C . ALA A 1 105 ? -1.371 -4.247 25.128 1.00 71.00 105 ALA A C 1
ATOM 783 O O . ALA A 1 105 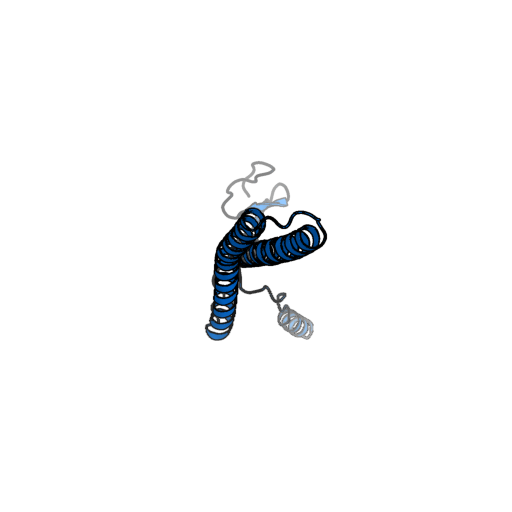? -1.658 -4.972 26.076 1.00 71.00 105 ALA A O 1
ATOM 784 N N . VAL A 1 106 ? -0.571 -3.182 25.262 1.00 71.38 106 VAL A N 1
ATOM 785 C CA . VAL A 1 106 ? 0.075 -2.783 26.527 1.00 71.38 106 VAL A CA 1
ATOM 786 C C . VAL A 1 106 ? -0.870 -1.994 27.440 1.00 71.38 106 VAL A C 1
ATOM 788 O O . VAL A 1 106 ? -0.851 -2.184 28.652 1.00 71.38 106 VAL A O 1
ATOM 791 N N . SER A 1 107 ? -1.703 -1.114 26.885 1.00 63.53 107 SER A N 1
ATOM 792 C CA . SER A 1 107 ? -2.597 -0.237 27.658 1.00 63.53 107 SER A CA 1
ATOM 793 C C . SER A 1 107 ? -3.910 -0.903 28.075 1.00 63.53 107 SER A C 1
ATOM 795 O O . SER A 1 107 ? -4.641 -0.331 28.880 1.00 63.53 107 SER A O 1
ATOM 797 N N . GLY A 1 108 ? -4.249 -2.077 27.523 1.00 54.78 108 GLY A N 1
ATOM 798 C CA . GLY A 1 108 ? -5.548 -2.723 27.757 1.00 54.78 108 GLY A CA 1
ATOM 799 C C . GLY A 1 108 ? -6.746 -1.880 27.293 1.00 54.78 108 GLY A C 1
ATOM 800 O O . GLY A 1 108 ? -7.887 -2.185 27.639 1.00 54.78 108 GLY A O 1
ATOM 801 N N . GLY A 1 109 ? -6.495 -0.811 26.530 1.00 50.59 109 GLY A N 1
ATOM 802 C CA . GLY A 1 109 ? -7.476 0.178 26.103 1.00 50.59 109 GLY A CA 1
ATOM 803 C C . GLY A 1 109 ? -8.329 -0.329 24.950 1.00 50.59 109 GLY A C 1
ATOM 804 O O . GLY A 1 109 ? -8.153 0.082 23.807 1.00 50.59 109 GLY A O 1
ATOM 805 N N . ALA A 1 110 ? -9.274 -1.214 25.253 1.00 51.81 110 ALA A N 1
ATOM 806 C CA . ALA A 1 110 ? -10.395 -1.527 24.379 1.00 51.81 110 ALA A CA 1
ATOM 807 C C . ALA A 1 110 ? -11.394 -0.358 24.407 1.00 51.81 110 ALA A C 1
ATOM 809 O O . ALA A 1 110 ? -12.413 -0.417 25.089 1.00 51.81 110 ALA A O 1
ATOM 810 N N . ALA A 1 111 ? -11.089 0.737 23.713 1.00 47.50 111 ALA A N 1
ATOM 811 C CA . ALA A 1 111 ? -11.986 1.883 23.629 1.00 47.50 111 ALA A CA 1
ATOM 812 C C . ALA A 1 111 ? -12.545 2.033 22.210 1.00 47.50 111 ALA A C 1
ATOM 814 O O . ALA A 1 111 ? -11.906 2.591 21.326 1.00 47.50 111 ALA A O 1
ATOM 815 N N . ALA A 1 112 ? -13.766 1.507 22.078 1.00 49.47 112 ALA A N 1
ATOM 816 C CA . ALA A 1 112 ? -14.876 2.021 21.280 1.00 49.47 112 ALA A CA 1
ATOM 817 C C . ALA A 1 112 ? -14.639 2.245 19.778 1.00 49.47 112 ALA A C 1
ATOM 819 O O . ALA A 1 112 ? -14.239 3.326 19.383 1.00 49.47 112 ALA A O 1
ATOM 820 N N . ASP A 1 113 ? -14.974 1.243 18.951 1.00 54.41 113 ASP A N 1
ATOM 821 C CA . ASP A 1 113 ? -15.628 1.452 17.635 1.00 54.41 113 ASP A CA 1
ATOM 822 C C . ASP A 1 113 ? -16.023 0.130 16.931 1.00 54.41 113 ASP A C 1
ATOM 824 O O . ASP A 1 113 ? -16.154 0.049 15.704 1.00 54.41 113 ASP A O 1
ATOM 828 N N . THR A 1 114 ? -16.215 -0.970 17.670 1.00 54.94 114 THR A N 1
ATOM 829 C CA . THR A 1 114 ? -16.685 -2.220 17.058 1.00 54.94 114 THR A CA 1
ATOM 830 C C . THR A 1 114 ? -18.207 -2.183 16.889 1.00 54.94 114 THR A C 1
ATOM 832 O O . THR A 1 114 ? -18.949 -1.767 17.777 1.00 54.94 114 THR A O 1
ATOM 835 N N . VAL A 1 115 ? -18.700 -2.660 15.741 1.00 53.00 115 VAL A N 1
ATOM 836 C CA . VAL A 1 115 ? -20.142 -2.806 15.430 1.00 53.00 115 VAL A CA 1
ATOM 837 C C . VAL A 1 115 ? -20.879 -3.608 16.511 1.00 53.00 115 VAL A C 1
ATOM 839 O O . VAL A 1 115 ? -22.040 -3.337 16.800 1.00 53.00 115 VAL A O 1
ATOM 842 N N . ARG A 1 116 ? -20.164 -4.515 17.189 1.00 56.22 116 ARG A N 1
ATOM 843 C CA . ARG A 1 116 ? -20.647 -5.267 18.349 1.00 56.22 116 ARG A CA 1
ATOM 844 C C . ARG A 1 116 ? -21.065 -4.364 19.516 1.00 56.22 116 ARG A C 1
ATOM 846 O O . ARG A 1 116 ? -22.081 -4.657 20.124 1.00 56.22 116 ARG A O 1
ATOM 853 N N . GLY A 1 117 ? -20.374 -3.251 19.777 1.00 55.47 117 GLY A N 1
ATOM 854 C CA . GLY A 1 117 ? -20.777 -2.296 20.818 1.00 55.47 117 GLY A CA 1
ATOM 855 C C . GLY A 1 117 ? -22.120 -1.623 20.511 1.00 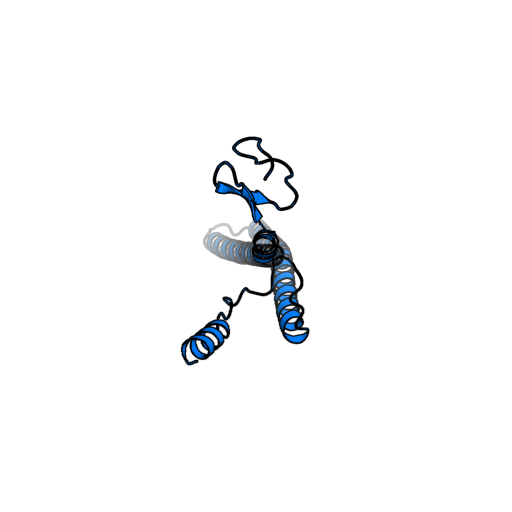55.47 117 GLY A C 1
ATOM 856 O O . GLY A 1 117 ? -22.926 -1.392 21.408 1.00 55.47 117 GLY A O 1
ATOM 857 N N . ARG A 1 118 ? -22.422 -1.389 19.226 1.00 56.84 118 ARG A N 1
ATOM 858 C CA . ARG A 1 118 ? -23.740 -0.900 18.787 1.00 56.84 118 ARG A CA 1
ATOM 859 C C . ARG A 1 118 ? -24.831 -1.967 18.942 1.00 56.84 118 ARG A C 1
ATOM 861 O O . ARG A 1 118 ? -25.964 -1.619 19.266 1.00 56.84 118 ARG A O 1
ATOM 868 N N . ASP A 1 119 ? -24.504 -3.239 18.726 1.00 57.31 119 ASP A N 1
ATOM 869 C CA . ASP A 1 119 ? -25.441 -4.353 18.921 1.00 57.31 119 ASP A CA 1
ATOM 870 C C . ASP A 1 119 ? -25.651 -4.697 20.402 1.00 57.31 119 ASP A C 1
ATOM 872 O O . ASP A 1 119 ? -26.762 -5.041 20.790 1.00 57.31 119 ASP A O 1
ATOM 876 N N . GLU A 1 120 ? -24.626 -4.562 21.244 1.00 58.19 120 GLU A N 1
ATOM 877 C CA . GLU A 1 120 ? -24.709 -4.753 22.697 1.00 58.19 120 GLU A CA 1
ATOM 878 C C . GLU A 1 120 ? -25.550 -3.655 23.362 1.00 58.19 120 GLU A C 1
ATOM 880 O O . GLU A 1 120 ? -26.395 -3.975 24.197 1.00 58.19 120 GLU A O 1
ATOM 885 N N . MET A 1 121 ? -25.443 -2.398 22.908 1.00 54.59 121 MET A N 1
ATOM 886 C CA . MET A 1 121 ? -26.349 -1.310 23.318 1.00 54.59 121 MET A CA 1
ATOM 887 C C . MET A 1 121 ? -27.818 -1.629 22.978 1.00 54.59 121 MET A C 1
ATOM 889 O O . MET A 1 121 ? -28.698 -1.396 23.796 1.00 54.59 121 MET A O 1
ATOM 893 N N . ARG A 1 122 ? -28.088 -2.253 21.820 1.00 58.06 122 ARG A N 1
ATOM 894 C CA . ARG A 1 122 ? -29.445 -2.677 21.400 1.00 58.06 122 ARG A CA 1
ATOM 895 C C . ARG A 1 122 ? -29.933 -3.989 22.020 1.00 58.06 122 ARG A C 1
ATOM 897 O O . ARG A 1 122 ? -31.131 -4.289 21.984 1.00 58.06 122 ARG A O 1
ATOM 904 N N . ALA A 1 123 ? -29.014 -4.818 22.509 1.00 57.88 123 ALA A N 1
ATOM 905 C CA . ALA A 1 123 ? -29.314 -6.086 23.170 1.00 57.88 123 ALA A CA 1
ATOM 906 C C . ALA A 1 123 ? -29.566 -5.908 24.677 1.00 57.88 123 ALA A C 1
ATOM 908 O O . ALA A 1 123 ? -30.214 -6.764 25.275 1.00 57.88 123 ALA A O 1
ATOM 909 N N . GLY A 1 124 ? -29.079 -4.809 25.265 1.00 56.44 124 GLY A N 1
ATOM 910 C CA . GLY A 1 124 ? -29.335 -4.414 26.653 1.00 56.44 124 GLY A CA 1
ATOM 911 C C . GLY A 1 124 ? -30.628 -3.621 26.876 1.00 56.44 124 GLY A C 1
ATOM 912 O O . GLY A 1 124 ? -31.033 -3.463 28.023 1.00 56.44 124 GLY A O 1
ATOM 913 N N . GLU A 1 125 ? -31.292 -3.147 25.818 1.00 65.69 125 GLU A N 1
ATOM 914 C CA . GLU A 1 125 ? -32.595 -2.479 25.928 1.00 65.69 125 GLU A CA 1
ATOM 915 C C . GLU A 1 125 ? -33.641 -3.468 26.464 1.00 65.69 125 GLU A C 1
ATOM 917 O O . GLU A 1 125 ? -33.975 -4.461 25.804 1.00 65.69 125 GLU A O 1
ATOM 922 N N . VAL A 1 126 ? -34.166 -3.211 27.667 1.00 73.50 126 VAL A N 1
ATOM 923 C CA . VAL A 1 126 ? -35.261 -3.998 28.237 1.00 73.50 126 VAL A CA 1
ATOM 924 C C . VAL A 1 126 ? -36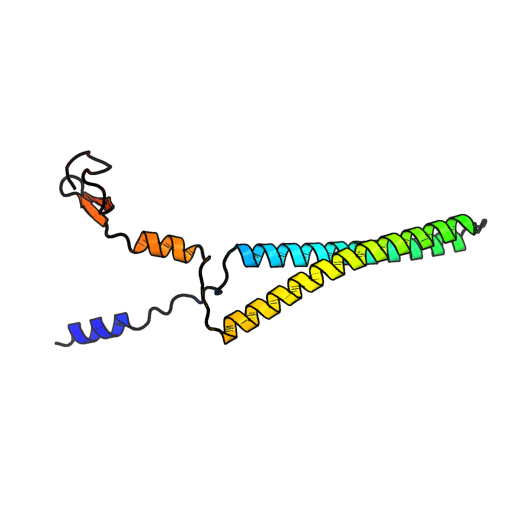.465 -3.843 27.310 1.00 73.50 126 VAL A C 1
ATOM 926 O O . VAL A 1 126 ? -36.927 -2.741 27.018 1.00 73.50 126 VAL A O 1
ATOM 929 N N . ARG A 1 127 ? -36.970 -4.964 26.793 1.00 83.31 127 ARG A N 1
ATOM 930 C CA . ARG A 1 127 ? -38.136 -4.970 25.903 1.00 83.31 127 ARG A CA 1
ATOM 931 C C . ARG A 1 127 ? -39.363 -5.418 26.675 1.00 83.31 127 ARG A C 1
ATOM 933 O O . ARG A 1 127 ? -39.375 -6.505 27.251 1.00 83.31 127 ARG A O 1
ATOM 940 N N . VAL A 1 128 ? -40.412 -4.606 26.652 1.00 84.81 128 VAL A N 1
ATOM 941 C CA . VAL A 1 128 ? -41.683 -4.901 27.315 1.00 84.81 128 VAL A CA 1
ATOM 942 C C . VAL A 1 128 ? -42.586 -5.654 26.344 1.00 84.81 128 VAL A C 1
ATOM 944 O O . VAL A 1 128 ? -42.741 -5.281 25.179 1.00 84.81 128 VAL A O 1
ATOM 947 N N . ARG A 1 129 ? -43.176 -6.758 26.807 1.00 88.25 129 ARG A N 1
ATOM 948 C CA . ARG A 1 129 ? -44.102 -7.559 26.004 1.00 88.25 129 ARG A CA 1
ATOM 949 C C . ARG A 1 129 ? -45.514 -6.993 26.113 1.00 88.25 129 ARG A C 1
ATOM 951 O O . ARG A 1 129 ? -46.091 -7.013 27.193 1.00 88.25 129 ARG A O 1
ATOM 958 N N . CYS A 1 130 ? -46.092 -6.586 24.985 1.00 91.88 130 CYS A N 1
ATOM 959 C CA . CYS A 1 130 ? -47.471 -6.114 24.928 1.00 91.88 130 CYS A CA 1
ATOM 960 C C . CYS A 1 130 ? -48.449 -7.221 25.344 1.00 91.88 130 CYS A C 1
ATOM 962 O O . CYS A 1 130 ? -48.434 -8.320 24.779 1.00 91.88 130 CYS A O 1
ATOM 964 N N . ARG A 1 131 ? -49.350 -6.912 26.282 1.00 89.06 131 ARG A N 1
ATOM 965 C CA . ARG A 1 131 ? -50.361 -7.862 26.781 1.00 89.06 131 ARG A CA 1
ATOM 966 C C . ARG A 1 131 ? -51.463 -8.193 25.770 1.00 89.06 131 ARG A C 1
ATOM 968 O O . ARG A 1 131 ? -52.048 -9.264 25.858 1.00 89.06 131 ARG A O 1
ATOM 975 N N . ALA A 1 132 ? -51.731 -7.302 24.813 1.00 89.81 132 ALA A N 1
ATOM 976 C CA . ALA A 1 132 ? -52.813 -7.470 23.841 1.00 89.81 132 ALA A CA 1
ATOM 977 C C . ALA A 1 132 ? -52.424 -8.338 22.630 1.00 89.81 132 ALA A C 1
ATOM 979 O O . ALA A 1 132 ? -53.216 -9.163 22.192 1.00 89.81 132 ALA A O 1
ATOM 980 N N . CYS A 1 133 ? -51.216 -8.160 22.077 1.00 91.62 133 CYS A N 1
ATOM 981 C CA . CYS A 1 133 ? -50.779 -8.867 20.860 1.00 91.62 133 CYS A CA 1
ATOM 982 C C . CYS A 1 133 ? -49.496 -9.698 21.028 1.00 91.62 133 CYS A C 1
ATOM 984 O O . CYS A 1 133 ? -49.074 -10.378 20.097 1.00 91.62 133 CYS A O 1
ATOM 986 N N . GLY A 1 134 ? -48.837 -9.636 22.190 1.00 87.50 134 GLY A N 1
ATOM 987 C CA . GLY A 1 134 ? -47.623 -10.405 22.475 1.00 87.50 134 GLY A CA 1
ATOM 988 C C . GLY A 1 134 ? -46.337 -9.880 21.824 1.00 87.50 134 GLY A C 1
ATOM 989 O O . GLY A 1 134 ? -45.279 -10.483 22.032 1.00 87.50 134 GLY A O 1
ATOM 990 N N . ARG A 1 135 ? -46.397 -8.773 21.067 1.00 89.81 135 ARG A N 1
ATOM 991 C CA . ARG A 1 135 ? -45.233 -8.115 20.449 1.00 89.81 135 ARG A CA 1
ATOM 992 C C . ARG A 1 135 ? -44.307 -7.537 21.522 1.00 89.81 135 ARG A C 1
ATOM 994 O O . ARG A 1 135 ? -44.780 -6.922 22.475 1.00 89.81 135 ARG A O 1
ATOM 1001 N N . LEU A 1 136 ? -42.997 -7.706 21.349 1.00 88.81 136 LEU A N 1
ATOM 1002 C CA . LEU A 1 136 ? -41.997 -7.014 22.162 1.00 88.81 136 LEU A CA 1
ATOM 1003 C C . LEU A 1 136 ? -41.793 -5.586 21.646 1.00 88.81 136 LEU A C 1
ATOM 1005 O O . LEU A 1 136 ? -41.559 -5.392 20.452 1.00 88.81 136 LEU A O 1
ATOM 1009 N N . ASN A 1 137 ? -41.877 -4.619 22.554 1.00 87.75 137 ASN A N 1
ATOM 1010 C CA . ASN A 1 137 ? -41.680 -3.194 22.314 1.00 87.75 137 ASN A CA 1
ATOM 1011 C C . ASN A 1 137 ? -40.497 -2.676 23.150 1.00 87.75 137 ASN A C 1
ATOM 1013 O O . ASN A 1 137 ? -40.190 -3.292 24.172 1.00 87.75 137 ASN A O 1
ATOM 1017 N N . PRO A 1 138 ? -39.827 -1.580 22.758 1.00 87.19 138 PRO A N 1
ATOM 1018 C CA . PRO A 1 138 ? -38.801 -0.972 23.602 1.00 87.19 138 PRO A CA 1
ATOM 1019 C C . PRO A 1 138 ? -39.432 -0.382 24.877 1.00 87.19 138 PRO A C 1
ATOM 1021 O O . PRO A 1 138 ? -40.608 -0.014 24.869 1.00 87.19 138 PRO A O 1
ATOM 1024 N N . GLU A 1 139 ? -38.673 -0.306 25.973 1.00 82.00 139 GLU A N 1
ATOM 1025 C CA . GLU A 1 139 ? -39.147 0.178 27.287 1.00 82.00 139 GLU A CA 1
ATOM 1026 C C . GLU A 1 139 ? -39.717 1.603 27.279 1.00 82.00 139 GLU A C 1
ATOM 1028 O O . GLU A 1 139 ? -40.614 1.919 28.058 1.00 82.00 139 GLU A O 1
ATOM 1033 N N . GLU A 1 140 ? -39.248 2.453 26.370 1.00 80.75 140 GLU A N 1
ATOM 1034 C CA . GLU A 1 140 ? -39.714 3.834 26.219 1.00 80.75 140 GLU A CA 1
ATOM 1035 C C . GLU A 1 140 ? -41.079 3.948 25.517 1.00 80.75 140 GLU A C 1
ATOM 1037 O O . GLU A 1 140 ? -41.738 4.993 25.565 1.00 80.75 140 GLU A O 1
ATOM 1042 N N . ALA A 1 141 ? -41.551 2.874 24.879 1.00 82.44 141 ALA A N 1
ATOM 1043 C CA . ALA A 1 141 ? -42.793 2.906 24.130 1.00 82.44 141 ALA A CA 1
ATOM 1044 C C . ALA A 1 141 ? -44.014 2.706 25.042 1.00 82.44 141 ALA A C 1
ATOM 1046 O O . ALA A 1 141 ? -44.345 1.593 25.443 1.00 82.44 141 ALA A O 1
ATOM 1047 N N . ARG A 1 142 ? -44.758 3.795 25.282 1.00 85.25 142 ARG A N 1
ATOM 1048 C CA . ARG A 1 142 ? -46.038 3.771 26.024 1.00 85.25 142 ARG A CA 1
ATOM 1049 C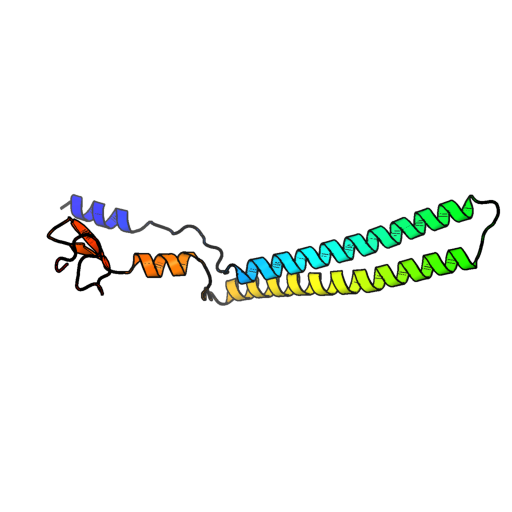 C . ARG A 1 142 ? -47.157 3.013 25.297 1.00 85.25 142 ARG A C 1
ATOM 1051 O O . ARG A 1 142 ? -48.086 2.532 25.940 1.00 85.25 142 ARG A O 1
ATOM 1058 N N . PHE A 1 143 ? -47.069 2.905 23.969 1.00 89.75 143 PHE A N 1
ATOM 1059 C CA . PHE A 1 143 ? -48.055 2.241 23.113 1.00 89.75 143 PHE A CA 1
ATOM 1060 C C . PHE A 1 143 ? -47.387 1.229 22.186 1.00 89.75 143 PHE A C 1
ATOM 1062 O O . PHE A 1 143 ? -46.280 1.446 21.690 1.00 89.75 143 PHE A O 1
ATOM 1069 N N . CYS A 1 144 ? -48.071 0.114 21.942 1.00 91.25 144 CYS A N 1
ATOM 1070 C CA . CYS A 1 144 ? -47.581 -0.978 21.126 1.00 91.25 144 CYS A CA 1
ATOM 1071 C C . CYS A 1 144 ? -47.455 -0.539 19.668 1.00 91.25 144 CYS A C 1
ATOM 1073 O O . CYS A 1 144 ? -48.450 -0.167 19.047 1.00 91.25 144 CYS A O 1
ATOM 1075 N N . LEU A 1 145 ? -46.263 -0.701 19.084 1.00 88.25 145 LEU A N 1
ATOM 1076 C CA . LEU A 1 145 ? -45.990 -0.368 17.679 1.00 88.25 145 LEU A CA 1
ATOM 1077 C C . LEU A 1 145 ? -46.777 -1.226 16.668 1.00 88.25 145 LEU A C 1
ATOM 1079 O O . LEU A 1 145 ? -46.727 -0.960 15.473 1.00 88.25 145 LEU A O 1
ATOM 1083 N N . SER A 1 146 ? -47.474 -2.275 17.119 1.00 90.94 146 SER A N 1
ATOM 1084 C CA . SER A 1 146 ? -48.210 -3.194 16.243 1.00 90.94 146 SER A CA 1
ATOM 1085 C C . SER A 1 146 ? -49.725 -3.106 16.376 1.00 90.94 146 SER A C 1
ATOM 1087 O O . SER A 1 146 ? -50.411 -3.294 15.379 1.00 90.94 146 SER A O 1
ATOM 1089 N N . CYS A 1 147 ? -50.256 -2.880 17.581 1.00 91.31 147 CYS A N 1
ATOM 1090 C CA . CYS A 1 147 ? -51.705 -2.850 17.819 1.00 91.31 147 CYS A CA 1
ATOM 1091 C C . CYS A 1 147 ? -52.210 -1.534 18.427 1.00 91.31 147 CYS A C 1
ATOM 1093 O O . CYS A 1 147 ? -53.408 -1.402 18.660 1.00 91.31 147 CYS A O 1
ATOM 1095 N N . GLY A 1 148 ? -51.322 -0.581 18.726 1.00 88.50 148 GLY A N 1
ATOM 1096 C CA . GLY A 1 148 ? -51.672 0.733 19.277 1.00 88.50 148 GLY A CA 1
ATOM 1097 C C . GLY A 1 148 ? -52.159 0.737 20.731 1.00 88.50 148 GLY A C 1
ATOM 1098 O O . GLY A 1 148 ? -52.345 1.807 21.299 1.00 88.50 148 GLY A O 1
ATOM 1099 N N . GLN A 1 149 ? -52.346 -0.429 21.357 1.00 89.44 149 GLN A N 1
ATOM 1100 C CA . GLN A 1 149 ? -52.737 -0.545 22.767 1.00 89.44 149 GLN A CA 1
ATOM 1101 C C . GLN A 1 149 ? -51.565 -0.232 23.703 1.00 89.44 149 GLN A C 1
ATOM 1103 O O . GLN A 1 149 ? -50.408 -0.377 23.308 1.00 89.44 149 GLN A O 1
ATOM 1108 N N . ALA A 1 150 ? -51.849 0.160 24.946 1.00 87.25 150 ALA A N 1
ATOM 1109 C CA . ALA A 1 150 ? -50.812 0.324 25.965 1.00 87.25 150 ALA A CA 1
ATOM 1110 C C . ALA A 1 150 ? -50.021 -0.989 26.151 1.00 87.25 150 ALA A C 1
ATOM 1112 O O . ALA A 1 150 ? -50.601 -2.081 26.109 1.00 87.25 150 ALA A O 1
ATOM 1113 N N . VAL A 1 151 ? -48.695 -0.873 26.264 1.00 81.75 151 VAL A N 1
ATOM 1114 C CA . VAL A 1 151 ? -47.763 -2.018 26.323 1.00 81.75 151 VAL A CA 1
ATOM 1115 C C . VAL A 1 151 ? -47.735 -2.628 27.713 1.00 81.75 151 VAL A C 1
ATOM 1117 O O . VAL A 1 151 ? -47.629 -1.860 28.691 1.00 81.75 151 VAL A O 1
#

Secondary structure (DSSP, 8-state):
-HHHHHHHHHTT--------S--HHHHHHHHHHHHHHHHHHHHHHHHHHHHHHHHHHHHHSS---HHHHHHHHHHHHHHHHHHHHHHHHHHHHHHHHHHHHHHHHHH----S--HHHHHHHHHSSPEEEPTTT--EEETT-SB-TTT-SB-

Sequence (151 aa):
MEAAVVATAMNRRQRGPPSLPFGWGTVTVLLIGTALTIIGIVMILGGFFTFITGTVNNATSSDFSIGSFFSSFFGMIILMVVGAMLAGAGGWLIRLWWIFLLVGAVSGGAAADTVRGRDEMRAGEVRVRCRACGRLNPEEARFCLSCGQAV